Protein AF-E1ZVA2-F1 (afdb_monomer)

pLDDT: mean 92.73, std 5.43, range [65.12, 97.94]

Radius of gyration: 15.73 Å; Cα contacts (8 Å, |Δi|>4): 15; chains: 1; bounding box: 42×15×34 Å

Secondary structure (DSSP, 8-state):
-GGGGTPPPPP--TT-GGG-HIIIIIIHHHHHHHTT---SSHHHHHHHHHH-

Sequence (52 aa):
KLMELRFQLVTHPSYSPDLAPSDYHLFLNMKKWLVGRRFYSNEEMIAETNAF

Solvent-accessible surface area (backbone atoms only — not comparable to full-atom values): 3464 Å² total; per-residue (Å²): 107,70,70,82,74,69,56,84,83,77,91,74,72,84,94,45,53,83,79,34,65,60,48,60,46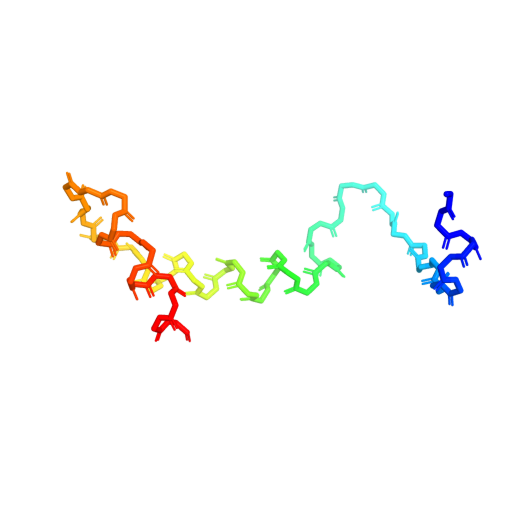,51,48,47,51,50,49,64,72,48,60,92,68,83,71,93,46,67,68,56,48,49,54,50,65,74,71,109

Foldseek 3Di:
DVVVVVDDDDDDDPPPLVPPCCRPPVVVVVCVVCPPDDDPDPVRVVVSVVVD

Nearest PDB structures (foldseek):
  3k9j-assembly2_A  TM=9.905E-01  e=1.065E-02  Homo sapiens

Organism: Camponotus floridanus (NCBI:txid104421)

InterPro domains:
  IPR036397 Ribonuclease H superfamily [G3DSA:3.30.420.10] (1-52)
  IPR052709 Transposase-Methyltransferase Hybrid [PTHR46060] (1-51)

Structure (mmCIF, N/CA/C/O backbone):
data_AF-E1ZVA2-F1
#
_entry.id   AF-E1ZVA2-F1
#
loop_
_atom_site.group_PDB
_atom_site.id
_atom_site.type_symbol
_atom_site.label_atom_id
_atom_site.label_alt_id
_atom_site.label_comp_id
_atom_site.label_asym_id
_atom_site.label_entity_id
_atom_site.label_seq_id
_atom_site.pdbx_PDB_ins_code
_atom_site.Cartn_x
_atom_site.Cartn_y
_atom_site.Cartn_z
_atom_site.occupancy
_atom_site.B_iso_or_equiv
_atom_site.auth_seq_id
_atom_site.auth_comp_id
_atom_site.auth_asym_id
_atom_site.auth_atom_id
_atom_site.pdbx_PDB_model_num
ATOM 1 N N . LYS A 1 1 ? 21.791 3.584 -1.687 1.00 65.12 1 LYS A N 1
ATOM 2 C CA . LYS A 1 1 ? 21.379 3.528 -3.123 1.00 65.12 1 LYS A CA 1
ATOM 3 C C . LYS A 1 1 ? 20.855 2.112 -3.391 1.00 65.12 1 LYS A C 1
ATOM 5 O O . LYS A 1 1 ? 21.546 1.201 -2.981 1.00 65.12 1 LYS A O 1
ATOM 10 N N . LEU A 1 2 ? 19.672 1.877 -3.984 1.00 79.44 2 LEU A N 1
ATOM 11 C CA . LEU A 1 2 ? 19.000 0.544 -4.032 1.00 79.44 2 LEU A CA 1
ATOM 12 C C . LEU A 1 2 ? 19.905 -0.662 -4.391 1.00 79.44 2 LEU A C 1
ATOM 14 O O . LEU A 1 2 ? 19.696 -1.763 -3.893 1.00 79.44 2 LEU A O 1
ATOM 18 N N . MET A 1 3 ? 20.947 -0.435 -5.190 1.00 77.44 3 MET A N 1
ATOM 19 C CA . MET A 1 3 ? 21.959 -1.431 -5.561 1.00 77.44 3 MET A CA 1
ATOM 20 C C . MET A 1 3 ? 22.835 -1.925 -4.391 1.00 77.44 3 MET A C 1
ATOM 22 O O . MET A 1 3 ? 23.250 -3.079 -4.390 1.00 77.44 3 MET A O 1
ATOM 26 N N . GLU A 1 4 ? 23.083 -1.103 -3.368 1.00 89.56 4 GLU A N 1
ATOM 27 C CA . GLU A 1 4 ? 23.824 -1.494 -2.152 1.00 89.56 4 GLU A CA 1
ATOM 28 C C . GLU A 1 4 ? 23.048 -2.520 -1.319 1.00 89.56 4 GLU A C 1
ATOM 30 O O . GLU A 1 4 ? 23.638 -3.360 -0.647 1.00 89.56 4 GLU A O 1
ATOM 35 N N . LEU A 1 5 ? 21.717 -2.485 -1.416 1.00 92.31 5 LEU A N 1
ATOM 36 C CA . LEU A 1 5 ? 20.806 -3.405 -0.738 1.00 92.31 5 LEU A CA 1
ATOM 37 C C . LEU A 1 5 ? 20.572 -4.701 -1.536 1.00 92.31 5 LEU A C 1
ATOM 39 O O . LEU A 1 5 ? 19.809 -5.553 -1.095 1.00 92.31 5 LEU A O 1
ATOM 43 N N . ARG A 1 6 ? 21.222 -4.858 -2.704 1.00 89.56 6 ARG A N 1
ATOM 44 C CA . ARG A 1 6 ? 21.107 -6.019 -3.612 1.00 89.56 6 ARG A CA 1
ATOM 45 C C . ARG A 1 6 ? 19.677 -6.333 -4.072 1.00 89.56 6 ARG A C 1
ATOM 47 O O . ARG A 1 6 ? 19.393 -7.460 -4.470 1.00 89.56 6 ARG A O 1
ATOM 54 N N . PHE A 1 7 ? 18.785 -5.345 -4.062 1.00 91.38 7 PHE A N 1
ATOM 55 C CA . PHE A 1 7 ? 17.450 -5.506 -4.626 1.00 91.38 7 PHE A CA 1
ATOM 56 C C . PHE A 1 7 ? 17.492 -5.433 -6.150 1.00 91.38 7 PHE A C 1
ATOM 58 O O . PHE A 1 7 ? 18.125 -4.550 -6.732 1.00 91.38 7 PHE A O 1
ATOM 65 N N . GLN A 1 8 ? 16.770 -6.345 -6.797 1.00 90.31 8 GLN A N 1
ATOM 66 C CA . GLN A 1 8 ? 16.508 -6.266 -8.225 1.00 90.31 8 GLN A CA 1
ATOM 67 C C . GLN A 1 8 ? 15.375 -5.269 -8.474 1.00 90.31 8 GLN A C 1
ATOM 69 O O . GLN A 1 8 ? 14.275 -5.423 -7.946 1.00 90.31 8 GLN A O 1
ATOM 74 N N . LEU A 1 9 ? 15.639 -4.252 -9.293 1.00 89.69 9 LEU A N 1
ATOM 75 C CA . LEU A 1 9 ? 14.609 -3.319 -9.731 1.00 89.69 9 LEU A CA 1
ATOM 76 C C . LEU A 1 9 ? 13.850 -3.919 -10.917 1.00 89.69 9 LEU A C 1
ATOM 78 O O . LEU A 1 9 ? 14.446 -4.221 -11.951 1.00 89.69 9 LEU A O 1
ATOM 82 N N . VAL A 1 10 ? 12.537 -4.064 -10.769 1.00 89.81 10 VAL A N 1
ATOM 83 C CA . VAL A 1 10 ? 11.639 -4.445 -11.862 1.00 89.81 10 VAL A CA 1
ATOM 84 C C . VAL A 1 10 ? 11.210 -3.176 -12.590 1.00 89.81 10 VAL A C 1
ATOM 86 O O . VAL A 1 10 ? 10.791 -2.203 -11.964 1.00 89.81 10 VAL A O 1
ATOM 89 N N . THR A 1 11 ? 11.334 -3.166 -13.915 1.00 91.44 11 THR A N 1
ATOM 90 C CA . THR A 1 11 ? 10.874 -2.051 -14.746 1.00 91.44 11 THR A CA 1
ATOM 91 C C . THR A 1 11 ? 9.354 -1.960 -14.681 1.00 91.44 11 THR A C 1
ATOM 93 O O . THR A 1 11 ? 8.672 -2.921 -15.036 1.00 91.44 11 THR A O 1
ATOM 96 N N . HIS A 1 12 ? 8.827 -0.811 -14.264 1.00 91.69 12 HIS A N 1
ATOM 97 C CA . HIS A 1 12 ? 7.395 -0.541 -14.249 1.00 91.69 12 HIS A CA 1
ATOM 98 C C . HIS A 1 12 ? 7.082 0.628 -15.194 1.00 91.69 12 HIS A C 1
ATOM 100 O O . HIS A 1 12 ? 7.713 1.684 -15.070 1.00 91.69 12 HIS A O 1
ATOM 106 N N . PRO A 1 13 ? 6.165 0.459 -16.159 1.00 93.81 13 PRO A N 1
ATOM 107 C CA . PRO A 1 13 ? 5.751 1.551 -17.031 1.00 93.81 13 PRO A CA 1
ATOM 108 C C . PRO A 1 13 ? 5.037 2.658 -16.247 1.00 93.81 13 PRO A C 1
ATOM 110 O O . PRO A 1 13 ? 4.448 2.440 -15.189 1.00 93.81 13 PRO A O 1
ATOM 113 N N . SER A 1 14 ? 5.104 3.881 -16.768 1.00 93.75 14 SER A N 1
ATOM 114 C CA . SER A 1 14 ? 4.437 5.030 -16.157 1.00 93.75 14 SER A CA 1
ATOM 115 C C . SER A 1 14 ? 2.916 4.844 -16.153 1.00 93.75 14 SER A C 1
ATOM 117 O O . SER A 1 14 ? 2.352 4.335 -17.118 1.00 93.75 14 SER A O 1
ATOM 119 N N . TYR A 1 15 ? 2.254 5.294 -15.082 1.00 89.88 15 TYR A N 1
ATOM 120 C CA . TYR A 1 15 ? 0.788 5.305 -14.950 1.00 89.88 15 TYR A CA 1
ATOM 121 C C . TYR A 1 15 ? 0.107 3.950 -15.202 1.00 89.88 15 TYR A C 1
ATOM 123 O O . TYR A 1 15 ? -0.975 3.915 -15.780 1.00 89.88 15 TYR A O 1
ATOM 131 N N . SER A 1 16 ? 0.720 2.842 -14.769 1.00 93.81 16 SER A N 1
ATOM 132 C CA . SER A 1 16 ? 0.173 1.487 -14.956 1.00 93.81 16 SE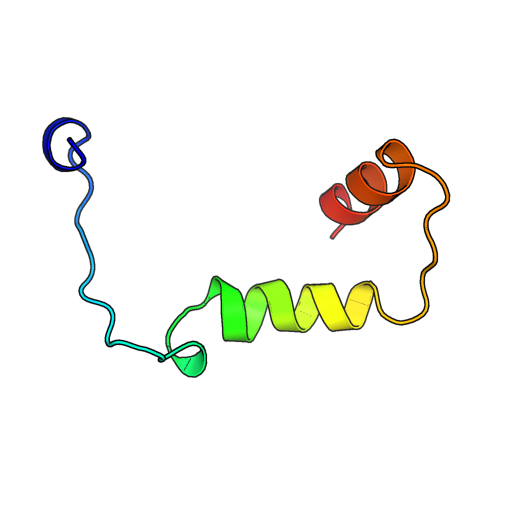R A CA 1
ATOM 133 C C . SER A 1 16 ? -0.261 0.829 -13.635 1.00 93.81 16 SER A C 1
ATOM 135 O O . SER A 1 16 ? 0.307 -0.187 -13.229 1.00 93.81 16 SER A O 1
ATOM 137 N N . PRO A 1 17 ? -1.257 1.392 -12.923 1.00 90.06 17 PRO A N 1
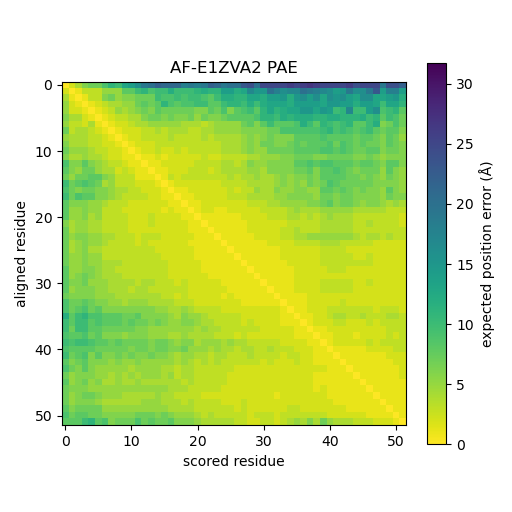ATOM 138 C CA . PRO A 1 17 ? -1.737 0.832 -11.656 1.00 90.06 17 PRO A CA 1
ATOM 139 C C . PRO A 1 17 ? -2.349 -0.569 -11.825 1.00 90.06 17 PRO A C 1
ATOM 141 O O . PRO A 1 17 ? -2.361 -1.365 -10.893 1.00 90.06 17 PRO A O 1
ATOM 144 N N . ASP A 1 18 ? -2.820 -0.908 -13.022 1.00 92.12 18 ASP A N 1
ATOM 145 C CA . ASP A 1 18 ? -3.277 -2.245 -13.403 1.00 92.12 18 ASP A CA 1
ATOM 146 C C . ASP A 1 18 ? -2.153 -3.295 -13.405 1.00 92.12 18 ASP A C 1
ATOM 148 O O . ASP A 1 18 ? -2.424 -4.482 -13.239 1.00 92.12 18 ASP A O 1
ATOM 152 N N . LEU A 1 19 ? -0.893 -2.871 -13.537 1.00 92.50 19 LEU A N 1
ATOM 153 C CA . LEU A 1 19 ? 0.278 -3.751 -13.492 1.00 92.50 19 LEU A CA 1
ATOM 154 C C . LEU A 1 19 ? 0.912 -3.846 -12.102 1.00 92.50 19 LEU A C 1
ATOM 156 O O . LEU A 1 19 ? 1.812 -4.661 -11.899 1.00 92.50 19 LEU A O 1
ATOM 160 N N . ALA A 1 20 ? 0.484 -3.017 -11.150 1.00 94.62 20 ALA A N 1
ATOM 161 C CA . ALA A 1 20 ? 1.016 -2.996 -9.796 1.00 94.62 20 ALA A CA 1
ATOM 162 C C . ALA A 1 20 ? 0.132 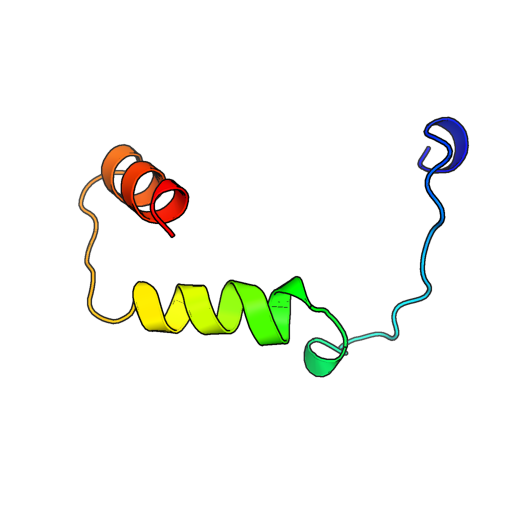-3.846 -8.862 1.00 94.62 20 ALA A C 1
ATOM 164 O O . ALA A 1 20 ? -0.994 -3.442 -8.561 1.00 94.62 20 ALA A O 1
ATOM 165 N N . PRO A 1 21 ? 0.612 -5.000 -8.346 1.00 92.38 21 PRO A N 1
ATOM 166 C CA . PRO A 1 21 ? -0.180 -5.865 -7.461 1.00 92.38 21 PRO A CA 1
ATOM 167 C C . PRO A 1 21 ? -0.690 -5.166 -6.198 1.00 92.38 21 PRO A C 1
ATOM 169 O O . PRO A 1 21 ? -1.756 -5.505 -5.682 1.00 92.38 21 PRO A O 1
ATOM 172 N N . SER A 1 22 ? 0.041 -4.160 -5.718 1.00 94.12 22 SER A N 1
ATOM 173 C CA . SER A 1 22 ? -0.412 -3.282 -4.641 1.00 94.12 22 SER A CA 1
ATOM 174 C C . SER A 1 22 ? -1.715 -2.568 -4.994 1.00 94.12 22 SER A C 1
ATOM 176 O O . SER A 1 22 ? -2.633 -2.545 -4.183 1.00 94.12 22 SER A O 1
ATOM 178 N N . ASP A 1 23 ? -1.828 -2.023 -6.202 1.00 93.75 23 ASP A N 1
ATOM 179 C CA . ASP A 1 23 ? -2.945 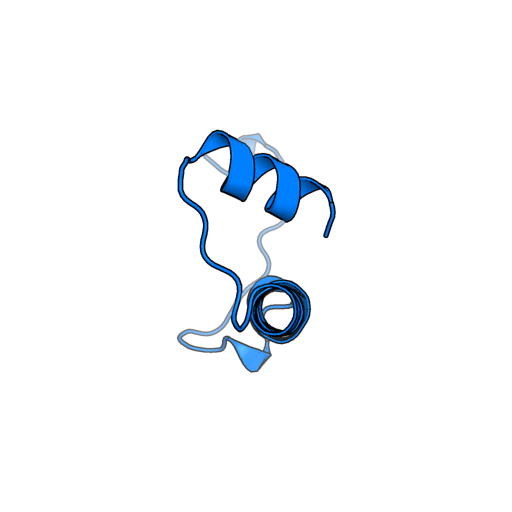-1.172 -6.602 1.00 93.75 23 ASP A CA 1
ATOM 180 C C . ASP A 1 23 ? -4.161 -1.985 -7.051 1.00 93.75 23 ASP A C 1
ATOM 182 O O . ASP A 1 23 ? -5.257 -1.801 -6.511 1.00 93.75 23 ASP A O 1
ATOM 186 N N . TYR A 1 24 ? -3.990 -2.925 -7.988 1.00 92.81 24 TYR A N 1
ATOM 187 C CA . TYR A 1 24 ? -5.132 -3.668 -8.537 1.00 92.81 24 TYR A CA 1
ATOM 188 C C . TYR A 1 24 ? -5.673 -4.753 -7.596 1.00 92.81 24 TYR A C 1
ATOM 190 O O . TYR A 1 24 ? -6.823 -5.168 -7.752 1.00 92.81 24 TYR A O 1
ATOM 198 N N . HIS A 1 25 ? -4.875 -5.236 -6.637 1.00 92.69 25 HIS A N 1
ATOM 199 C CA . HIS A 1 25 ? -5.279 -6.318 -5.736 1.00 92.69 25 HIS A CA 1
ATOM 200 C C . HIS A 1 25 ? -5.368 -5.865 -4.280 1.00 92.69 25 HIS A C 1
ATOM 202 O O . HIS A 1 25 ? -6.466 -5.861 -3.719 1.00 92.69 25 HIS A O 1
ATOM 208 N N . LEU A 1 26 ? -4.245 -5.476 -3.665 1.00 95.44 26 LEU A N 1
ATOM 209 C CA . LEU A 1 26 ? -4.205 -5.184 -2.228 1.00 95.44 26 LEU A CA 1
ATOM 210 C C . LEU A 1 26 ? -5.097 -3.986 -1.876 1.00 95.44 26 LEU A C 1
ATOM 212 O O . LEU A 1 26 ? -6.070 -4.138 -1.137 1.00 95.44 26 LEU A O 1
ATOM 216 N N . PHE A 1 27 ? -4.823 -2.814 -2.451 1.00 93.75 27 PHE A N 1
ATOM 217 C CA . PHE A 1 27 ? -5.574 -1.593 -2.167 1.00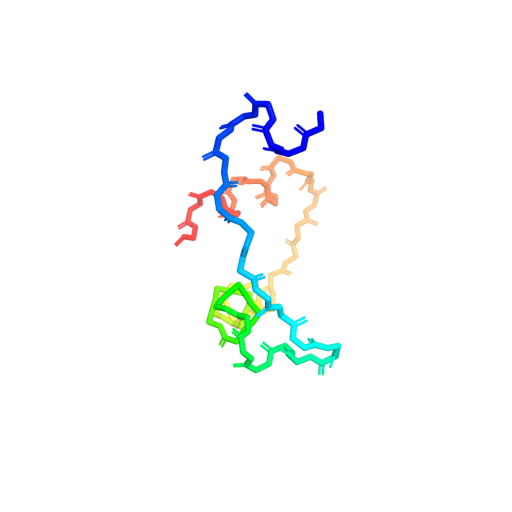 93.75 27 PHE A CA 1
ATOM 218 C C . PHE A 1 27 ? -7.007 -1.661 -2.675 1.00 93.75 27 PHE A C 1
ATOM 220 O O . PHE A 1 27 ? -7.904 -1.129 -2.024 1.00 93.75 27 PHE A O 1
ATOM 227 N N . LEU A 1 28 ? -7.263 -2.355 -3.786 1.00 94.75 28 LEU A N 1
ATOM 228 C CA . LEU A 1 28 ? -8.628 -2.580 -4.251 1.00 94.75 28 LEU A CA 1
ATOM 229 C C . LEU A 1 28 ? -9.462 -3.347 -3.212 1.00 94.75 28 LEU A C 1
ATOM 231 O O . LEU A 1 28 ? -10.588 -2.944 -2.910 1.00 94.75 28 LEU A O 1
ATOM 235 N N . ASN A 1 29 ? -8.926 -4.437 -2.658 1.00 95.69 29 ASN A N 1
ATOM 236 C CA . ASN A 1 29 ? -9.627 -5.240 -1.657 1.00 95.69 29 ASN A CA 1
ATOM 237 C C . ASN A 1 29 ? -9.704 -4.526 -0.303 1.00 95.69 29 ASN A C 1
ATOM 239 O O . ASN A 1 29 ? -10.771 -4.508 0.311 1.00 95.69 29 ASN A O 1
ATOM 243 N N . MET A 1 30 ? -8.631 -3.850 0.108 1.00 95.75 30 MET A N 1
ATOM 244 C CA . MET A 1 30 ? -8.608 -3.050 1.332 1.00 95.75 30 MET A CA 1
ATOM 245 C C . MET A 1 30 ? -9.637 -1.916 1.267 1.00 95.75 30 MET A C 1
ATOM 247 O O . MET A 1 30 ? -10.385 -1.689 2.213 1.00 95.75 30 MET A O 1
ATOM 251 N N . LYS A 1 31 ? -9.774 -1.248 0.116 1.00 94.12 31 LYS A N 1
ATOM 252 C CA . LYS A 1 31 ? -10.785 -0.203 -0.077 1.00 94.12 31 LYS A CA 1
ATOM 253 C C . LYS A 1 31 ? -12.199 -0.764 0.056 1.00 94.12 31 LYS A C 1
ATOM 255 O O . LYS A 1 31 ? -13.016 -0.148 0.727 1.00 94.12 31 LYS A O 1
ATOM 260 N N 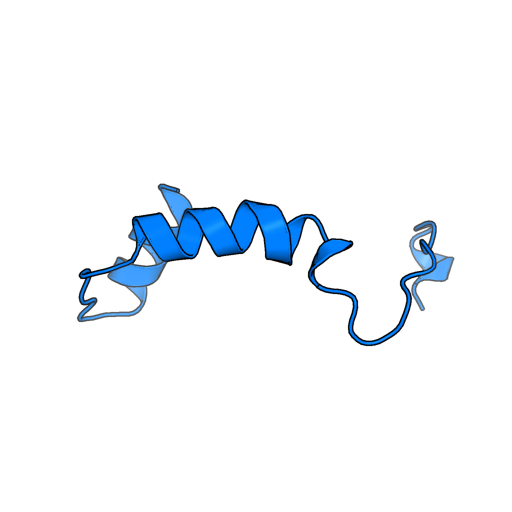. LYS A 1 32 ? -12.487 -1.938 -0.521 1.00 95.62 32 LYS A N 1
ATOM 261 C CA . LYS A 1 32 ? -13.785 -2.619 -0.334 1.00 95.62 32 LYS A CA 1
ATOM 262 C C . LYS A 1 32 ? -14.049 -2.946 1.134 1.00 95.62 32 LYS A C 1
ATOM 264 O O . LYS A 1 32 ? -15.173 -2.793 1.594 1.00 95.62 32 LYS A O 1
ATOM 269 N N . TRP A 1 33 ? -13.021 -3.373 1.854 1.00 95.44 33 TRP A N 1
ATOM 270 C CA . TRP A 1 33 ? -13.113 -3.738 3.261 1.0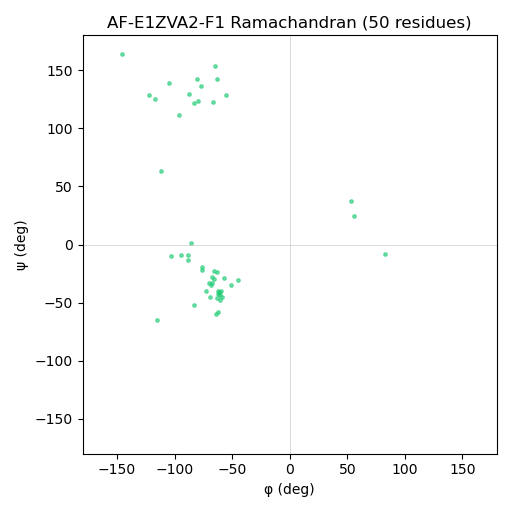0 95.44 33 TRP A CA 1
ATOM 271 C C . TRP A 1 33 ? -13.334 -2.539 4.200 1.00 95.44 33 TRP A C 1
ATOM 273 O O . TRP A 1 33 ? -14.041 -2.650 5.205 1.00 95.44 33 TRP A O 1
ATOM 283 N N . LEU A 1 34 ? -12.777 -1.380 3.842 1.00 95.50 34 LEU A N 1
ATOM 284 C CA . LEU A 1 34 ? -12.896 -0.130 4.595 1.00 95.50 34 LEU A CA 1
ATOM 285 C C . LEU A 1 34 ? -14.120 0.715 4.212 1.00 95.50 34 LEU A C 1
ATOM 287 O O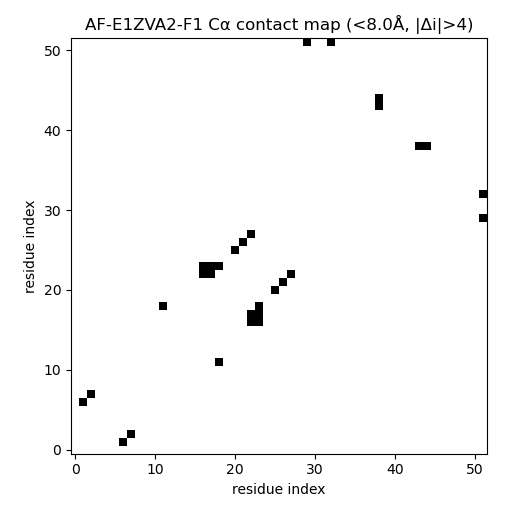 . LEU A 1 34 ? -14.452 1.666 4.922 1.00 95.50 34 LEU A O 1
ATOM 291 N N . VAL A 1 35 ? -14.797 0.410 3.100 1.00 96.56 35 VAL A N 1
ATOM 292 C CA . VAL A 1 35 ? -15.978 1.166 2.654 1.00 96.56 35 VAL A CA 1
ATOM 293 C C . VAL A 1 35 ? -17.036 1.209 3.759 1.00 96.56 35 VAL A C 1
ATOM 295 O O . VAL A 1 35 ? -17.427 0.192 4.321 1.00 96.56 35 VAL A O 1
ATOM 298 N N . GLY A 1 36 ? -17.512 2.420 4.059 1.00 94.44 36 GLY A N 1
ATOM 299 C CA . GLY A 1 36 ? -18.563 2.661 5.051 1.00 94.44 36 GLY A CA 1
ATOM 300 C C . GLY A 1 36 ? -18.083 2.721 6.502 1.00 94.44 36 GLY A C 1
ATOM 301 O O . GLY A 1 36 ? -18.861 3.125 7.366 1.00 94.44 36 GLY A O 1
ATOM 302 N N . ARG A 1 37 ? -16.816 2.395 6.782 1.00 94.31 37 ARG A N 1
ATOM 303 C CA . ARG A 1 37 ? -16.237 2.532 8.123 1.00 94.31 37 ARG A CA 1
ATOM 304 C C . ARG A 1 37 ? -15.827 3.980 8.383 1.00 94.31 37 ARG A C 1
ATOM 306 O O . ARG A 1 37 ? -15.347 4.677 7.488 1.00 94.31 37 ARG A O 1
ATOM 313 N N . ARG A 1 38 ? -16.025 4.440 9.616 1.00 96.25 38 ARG A N 1
ATOM 314 C CA . ARG A 1 38 ? -15.527 5.726 10.113 1.00 96.25 38 ARG A CA 1
ATOM 315 C C . ARG A 1 38 ? -14.662 5.446 11.325 1.00 96.25 38 ARG A C 1
ATOM 317 O O . ARG A 1 38 ? -15.122 4.766 12.229 1.00 96.25 38 ARG A O 1
ATOM 324 N N . PHE A 1 39 ? -13.459 5.995 11.317 1.00 96.06 39 PHE A N 1
ATOM 325 C CA . PHE A 1 39 ? -12.519 5.895 12.423 1.00 96.06 39 PHE A CA 1
ATOM 326 C C . PHE A 1 39 ? -12.482 7.227 13.158 1.00 96.06 39 PHE A C 1
ATOM 328 O O . PHE A 1 39 ? -12.500 8.287 12.521 1.00 96.06 39 PHE A O 1
ATOM 335 N N . TYR A 1 40 ? -12.432 7.173 14.483 1.00 96.88 40 TYR A N 1
ATOM 336 C CA . TYR A 1 40 ? -12.369 8.361 15.338 1.00 96.88 40 TYR A CA 1
ATOM 337 C C . TYR A 1 40 ? -10.961 8.616 15.882 1.00 96.88 40 TYR A C 1
ATOM 339 O O . TYR A 1 40 ? -10.703 9.685 16.436 1.00 96.88 40 TYR A O 1
ATOM 347 N N . SER A 1 41 ? -10.044 7.663 15.698 1.00 97.81 41 SER A N 1
ATOM 348 C CA . SER A 1 41 ? -8.634 7.810 16.044 1.00 97.81 41 SER A CA 1
ATOM 349 C C . SER A 1 41 ? -7.722 7.062 15.068 1.00 97.81 41 SER A C 1
ATOM 351 O O . SER A 1 41 ? -8.156 6.191 14.307 1.00 97.81 41 SER A O 1
ATOM 353 N N . ASN A 1 42 ? -6.434 7.406 15.093 1.00 97.06 42 ASN A N 1
ATOM 354 C CA . ASN A 1 42 ? -5.431 6.719 14.282 1.00 97.06 42 ASN A CA 1
ATOM 355 C C . ASN A 1 42 ? -5.211 5.284 14.770 1.00 97.06 42 ASN A C 1
ATOM 357 O O . ASN A 1 42 ? -4.985 4.396 13.956 1.00 97.06 42 ASN A O 1
ATOM 361 N N . GLU A 1 43 ? -5.300 5.042 16.077 1.00 97.94 43 GLU A N 1
ATOM 362 C CA . GLU A 1 43 ? -5.139 3.713 16.672 1.00 97.94 43 GLU A CA 1
ATOM 363 C C . GLU A 1 43 ? -6.211 2.750 16.158 1.00 97.94 43 GLU A C 1
ATOM 365 O O . GLU A 1 43 ? -5.893 1.615 15.811 1.00 97.94 43 GLU A O 1
ATOM 370 N N . GLU A 1 44 ? -7.457 3.217 16.039 1.00 97.06 44 GLU A N 1
ATOM 371 C CA . GLU A 1 44 ? -8.564 2.445 15.468 1.00 97.06 44 GLU A CA 1
ATOM 372 C C . GLU A 1 44 ? -8.308 2.114 13.989 1.00 97.06 44 GLU A C 1
ATOM 374 O O . GLU A 1 44 ? -8.423 0.961 13.576 1.00 97.06 44 GLU A O 1
ATOM 379 N N . MET A 1 45 ? -7.872 3.104 13.199 1.00 96.06 45 MET A N 1
ATOM 380 C CA . MET A 1 45 ? -7.531 2.913 11.784 1.00 96.06 45 MET A CA 1
ATOM 381 C C . MET A 1 45 ? -6.361 1.935 11.591 1.00 96.06 45 MET A C 1
ATOM 383 O O . MET A 1 45 ? -6.375 1.131 10.657 1.00 96.06 45 MET A O 1
ATOM 387 N N . ILE A 1 46 ? -5.342 1.999 12.454 1.00 97.19 46 ILE A N 1
ATOM 388 C CA . ILE A 1 46 ? -4.181 1.099 12.426 1.00 97.19 46 ILE A CA 1
ATOM 389 C C . ILE A 1 46 ? -4.598 -0.317 12.825 1.00 97.19 46 ILE A C 1
ATOM 391 O O . ILE A 1 46 ? -4.202 -1.270 12.158 1.00 97.19 46 ILE A O 1
ATOM 395 N N . ALA A 1 47 ? -5.395 -0.465 13.887 1.00 96.50 47 ALA A N 1
ATOM 396 C CA . ALA A 1 47 ? -5.883 -1.762 14.344 1.00 96.50 47 ALA A CA 1
ATOM 397 C C . ALA A 1 47 ? -6.722 -2.455 13.265 1.00 96.50 47 ALA A C 1
ATOM 399 O O . ALA A 1 47 ? -6.508 -3.635 13.003 1.00 96.50 47 ALA A O 1
ATOM 400 N N . GLU A 1 48 ? -7.603 -1.705 12.598 1.00 96.06 48 GLU A N 1
ATOM 401 C CA . GLU A 1 48 ? -8.338 -2.192 11.438 1.00 96.06 48 GLU A CA 1
ATOM 402 C C . GLU A 1 48 ? -7.332 -2.544 10.325 1.00 96.06 48 GLU A C 1
ATOM 404 O O . GLU A 1 48 ? -7.194 -3.700 9.968 1.00 96.06 48 GLU A O 1
ATOM 409 N N . THR A 1 49 ? -6.489 -1.627 9.855 1.00 94.62 49 THR A N 1
ATOM 410 C CA . THR A 1 49 ? -5.513 -1.929 8.781 1.00 94.62 49 THR A CA 1
ATOM 411 C C . THR A 1 49 ? -4.656 -3.186 9.027 1.00 94.62 49 THR A C 1
ATOM 413 O O . THR A 1 49 ? -4.367 -3.909 8.080 1.00 94.62 49 THR A O 1
ATOM 416 N N . ASN A 1 50 ? -4.286 -3.478 10.277 1.00 95.00 50 ASN A N 1
ATOM 417 C CA . ASN A 1 50 ? -3.540 -4.686 10.652 1.00 95.00 50 ASN A CA 1
ATOM 418 C C . ASN A 1 50 ? -4.386 -5.974 10.695 1.00 95.00 50 ASN A C 1
ATOM 420 O O . ASN A 1 50 ? -3.822 -7.065 10.707 1.00 95.00 50 ASN A O 1
ATOM 424 N N . ALA A 1 51 ? -5.710 -5.854 10.791 1.00 93.19 51 ALA A N 1
ATOM 425 C CA . ALA A 1 51 ? -6.664 -6.960 10.785 1.00 93.19 51 ALA A CA 1
ATOM 426 C C . ALA A 1 51 ? -7.134 -7.361 9.372 1.00 93.19 51 ALA A C 1
ATOM 428 O O . ALA A 1 51 ? -7.834 -8.368 9.243 1.00 93.19 51 ALA A O 1
ATOM 429 N N . PHE A 1 52 ? -6.783 -6.577 8.347 1.00 89.06 52 PHE A N 1
ATOM 430 C CA . PHE A 1 52 ? -6.997 -6.902 6.934 1.00 89.06 52 PHE A CA 1
ATOM 431 C C . PHE A 1 52 ? -6.057 -8.012 6.454 1.00 89.06 52 PHE A C 1
ATOM 433 O O . PHE A 1 52 ? -6.557 -8.939 5.775 1.00 89.06 52 PHE A O 1
#

Mean predicted aligned error: 4.58 Å